Protein AF-A0A535G7D7-F1 (afdb_monomer_lite)

Radius of gyration: 15.46 Å; chains: 1; bounding box: 30×28×46 Å

Foldseek 3Di:
DDPLVVVVVVCVVVDVDDDKDKAAQDDPPVCRVVDDDDPQKGFGTKIAQDDPVDPVRIDTDIDHPDDPVVVVVVVCVVCVVVVDDPPDPPPPDD

Secondary structure (DSSP, 8-state):
--HHHHHHHHHHHH---TTPEEEET---GGGGGGS---TT-EEEEEEE-S-TT-GGGEEEEEE--S-HHHHHHHHHHHHHHTT-----------

pLDDT: mean 75.21, std 11.35, range [37.06, 87.12]

Structure (mmCIF, N/CA/C/O backbone):
data_AF-A0A535G7D7-F1
#
_entry.id   AF-A0A535G7D7-F1
#
loop_
_atom_site.group_PDB
_atom_site.id
_atom_site.type_symbol
_atom_site.label_atom_id
_atom_site.label_alt_id
_atom_site.label_comp_id
_atom_site.label_asym_id
_atom_site.label_entity_id
_atom_site.label_seq_id
_atom_site.pdbx_PDB_ins_code
_atom_site.Cartn_x
_atom_site.Cartn_y
_atom_site.Cartn_z
_atom_site.occupancy
_atom_site.B_iso_or_equiv
_atom_site.auth_seq_id
_atom_site.auth_comp_id
_atom_site.auth_asym_id
_atom_site.auth_atom_id
_atom_site.pdbx_PDB_model_num
ATOM 1 N N . MET A 1 1 ? 17.178 11.468 8.400 1.00 54.69 1 MET A N 1
ATOM 2 C CA . MET A 1 1 ? 15.715 11.594 8.573 1.00 54.69 1 MET A CA 1
ATOM 3 C C . MET A 1 1 ? 15.110 10.264 8.178 1.00 54.69 1 MET A C 1
ATOM 5 O O . MET A 1 1 ? 15.608 9.686 7.222 1.00 54.69 1 MET A O 1
ATOM 9 N N . SER A 1 2 ? 14.173 9.734 8.965 1.00 74.44 2 SER A N 1
ATOM 10 C CA . SER A 1 2 ? 13.569 8.423 8.700 1.00 74.44 2 SER A CA 1
ATOM 11 C C . SER A 1 2 ? 12.494 8.556 7.620 1.00 74.44 2 SER A C 1
ATOM 13 O O . SER A 1 2 ? 11.729 9.515 7.658 1.00 74.44 2 SER A O 1
ATOM 15 N N . GLU A 1 3 ? 12.383 7.593 6.703 1.00 70.44 3 GLU A N 1
ATOM 16 C CA . GLU A 1 3 ? 11.341 7.546 5.653 1.00 70.44 3 GLU A CA 1
ATOM 17 C C . GLU A 1 3 ? 9.916 7.656 6.234 1.00 70.44 3 GLU A C 1
ATOM 19 O O . GLU A 1 3 ? 8.993 8.171 5.605 1.00 70.44 3 GLU A O 1
ATOM 24 N N . ILE A 1 4 ? 9.745 7.228 7.487 1.00 69.44 4 ILE A N 1
ATOM 25 C CA . ILE A 1 4 ? 8.500 7.352 8.249 1.00 69.44 4 ILE A CA 1
ATOM 26 C C . ILE A 1 4 ? 8.184 8.803 8.632 1.00 69.44 4 ILE A C 1
ATOM 28 O O . ILE A 1 4 ? 7.015 9.190 8.638 1.00 69.44 4 ILE A O 1
ATOM 32 N N . ASP A 1 5 ? 9.189 9.620 8.949 1.00 73.56 5 ASP A N 1
ATOM 33 C CA . ASP A 1 5 ? 8.973 11.035 9.272 1.00 73.56 5 ASP A CA 1
ATOM 34 C C . ASP A 1 5 ? 8.531 11.813 8.030 1.00 73.56 5 ASP A C 1
ATOM 36 O O . ASP A 1 5 ? 7.661 12.683 8.118 1.00 73.56 5 ASP A O 1
ATOM 40 N N . ASP A 1 6 ? 9.077 11.459 6.865 1.00 75.06 6 ASP A N 1
ATOM 41 C CA . ASP A 1 6 ? 8.664 12.025 5.582 1.00 75.06 6 ASP A CA 1
ATOM 42 C C . ASP A 1 6 ? 7.238 11.596 5.215 1.00 75.06 6 ASP A C 1
ATOM 44 O O . ASP A 1 6 ? 6.439 12.439 4.804 1.00 75.06 6 ASP A O 1
ATOM 48 N N . LEU A 1 7 ? 6.861 10.337 5.473 1.00 72.38 7 LEU A N 1
ATOM 49 C CA . LEU A 1 7 ? 5.476 9.879 5.339 1.00 72.38 7 LEU A CA 1
ATOM 50 C C . LEU A 1 7 ? 4.530 10.657 6.266 1.00 72.38 7 LEU A C 1
ATOM 52 O O . LEU A 1 7 ? 3.493 11.148 5.824 1.00 72.38 7 LEU A O 1
ATOM 56 N N . ARG A 1 8 ? 4.888 10.821 7.546 1.00 72.12 8 ARG A N 1
ATOM 57 C CA . ARG A 1 8 ? 4.083 11.586 8.514 1.00 72.12 8 ARG A CA 1
ATOM 58 C C . ARG A 1 8 ? 3.898 13.037 8.068 1.00 72.12 8 ARG A C 1
ATOM 60 O O . ARG A 1 8 ? 2.784 13.552 8.142 1.00 72.12 8 ARG A O 1
ATOM 67 N N . ARG A 1 9 ? 4.953 13.683 7.560 1.00 75.06 9 ARG A N 1
ATOM 68 C CA . ARG A 1 9 ? 4.888 15.051 7.014 1.00 75.06 9 ARG A CA 1
ATOM 69 C C . ARG A 1 9 ? 4.041 15.139 5.751 1.00 75.06 9 ARG A C 1
ATOM 71 O O . ARG A 1 9 ? 3.255 16.074 5.623 1.00 75.06 9 ARG A O 1
ATOM 78 N N . LEU A 1 10 ? 4.184 14.184 4.832 1.00 70.94 10 LEU A N 1
ATOM 79 C CA . LEU A 1 10 ? 3.371 14.105 3.620 1.00 70.94 10 LEU A CA 1
ATOM 80 C C . LEU A 1 10 ? 1.888 14.018 3.987 1.00 70.94 10 LEU A C 1
ATOM 82 O O . LEU A 1 10 ? 1.085 14.806 3.506 1.00 70.94 10 LEU A O 1
ATOM 86 N N . VAL A 1 11 ? 1.544 13.124 4.910 1.00 67.81 11 VAL A N 1
ATOM 87 C CA . VAL A 1 11 ? 0.170 12.912 5.373 1.00 67.81 11 VAL A CA 1
ATOM 88 C C . VAL A 1 11 ? -0.398 14.167 6.032 1.00 67.81 11 VAL A C 1
ATOM 90 O O . VAL A 1 11 ? -1.492 14.586 5.666 1.00 67.81 11 VAL A O 1
ATOM 93 N N . GLN A 1 12 ? 0.357 14.805 6.934 1.00 68.25 12 GLN A N 1
ATOM 94 C CA . GLN A 1 12 ? -0.044 16.065 7.577 1.00 68.25 12 GLN A CA 1
ATOM 95 C C . GLN A 1 12 ? -0.253 17.207 6.575 1.00 68.25 12 GLN A C 1
ATOM 97 O O . GLN A 1 12 ? -1.092 18.073 6.801 1.00 68.25 12 GLN A O 1
ATOM 102 N N . ARG A 1 13 ? 0.511 17.227 5.477 1.00 69.69 13 ARG A N 1
ATOM 103 C CA . ARG A 1 13 ? 0.414 18.259 4.438 1.00 69.69 13 ARG A CA 1
ATOM 104 C C . ARG A 1 13 ? -0.725 18.000 3.453 1.00 69.69 13 ARG A C 1
ATOM 106 O O . ARG A 1 13 ? -1.314 18.951 2.954 1.00 69.69 13 ARG A O 1
ATOM 113 N N . THR A 1 14 ? -0.992 16.739 3.125 1.00 64.62 14 THR A N 1
ATOM 114 C CA . THR A 1 14 ? -2.013 16.351 2.141 1.00 64.62 14 THR A CA 1
ATOM 115 C C . THR A 1 14 ? -3.410 16.292 2.751 1.00 64.62 14 THR A C 1
ATOM 117 O O . THR A 1 14 ? -4.386 16.570 2.059 1.00 64.62 14 THR A O 1
ATOM 120 N N . PHE A 1 15 ? -3.523 15.949 4.033 1.00 61.12 15 PHE A N 1
ATOM 121 C CA . PHE A 1 15 ? -4.803 15.808 4.717 1.00 61.12 15 PHE A CA 1
ATOM 122 C C . PHE A 1 15 ? -4.833 16.754 5.912 1.00 61.12 15 PHE A C 1
ATOM 124 O O . PHE A 1 15 ? -4.337 16.428 6.985 1.00 61.12 15 PHE A O 1
ATOM 131 N N . GLU A 1 16 ? -5.449 17.923 5.739 1.00 55.72 16 GLU A N 1
ATOM 132 C CA . GLU A 1 16 ? -5.659 18.941 6.784 1.00 55.72 16 GLU A CA 1
ATOM 133 C C . GLU A 1 16 ? -6.605 18.479 7.930 1.00 55.72 16 GLU A C 1
ATOM 135 O O . GLU A 1 16 ? -7.219 19.304 8.602 1.00 55.72 16 GLU A O 1
ATOM 140 N N . PHE A 1 17 ? -6.768 17.171 8.178 1.00 53.47 17 PHE A N 1
ATOM 141 C CA . PHE A 1 17 ? -7.817 16.625 9.049 1.00 53.47 17 PHE A CA 1
ATOM 142 C C . PHE A 1 17 ? -7.318 15.915 10.319 1.00 53.47 17 PHE A C 1
ATOM 144 O O . PHE A 1 17 ? -6.376 15.129 10.334 1.00 53.47 17 PHE A O 1
ATOM 151 N N . GLN A 1 18 ? -8.051 16.178 11.405 1.00 53.31 18 GLN A N 1
ATOM 152 C CA . GLN A 1 18 ? -7.707 15.987 12.819 1.00 53.31 18 GLN A CA 1
ATOM 153 C C . GLN A 1 18 ? -7.662 14.539 13.365 1.00 53.31 18 GLN A C 1
ATOM 155 O O . GLN A 1 18 ? -7.498 14.379 14.573 1.00 53.31 18 GLN A O 1
ATOM 160 N N . ARG A 1 19 ? -7.795 13.473 12.559 1.00 60.00 19 ARG A N 1
ATOM 161 C CA . ARG A 1 19 ? -7.788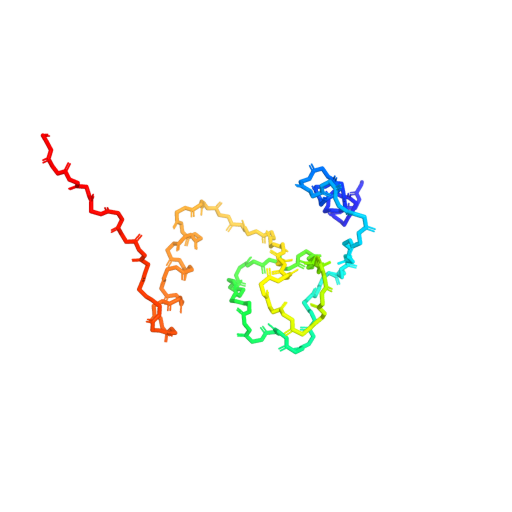 12.072 13.063 1.00 60.00 19 ARG A CA 1
ATOM 162 C C . ARG A 1 19 ? -7.232 11.039 12.075 1.00 60.00 19 ARG A C 1
ATOM 164 O O . ARG A 1 19 ? -7.792 9.962 11.915 1.00 60.00 19 ARG A O 1
ATOM 171 N N . SER A 1 20 ? -6.130 11.344 11.402 1.00 71.44 20 SER A N 1
ATOM 172 C CA . SER A 1 20 ? -5.419 10.336 10.609 1.00 71.44 20 SER A CA 1
ATOM 173 C C . SER A 1 20 ? -4.492 9.494 11.492 1.00 71.44 20 SER A C 1
ATOM 175 O O . SER A 1 20 ? -3.592 10.040 12.135 1.00 71.44 20 SER A O 1
ATOM 177 N N . THR A 1 21 ? -4.666 8.172 11.501 1.00 80.50 21 THR A N 1
ATOM 178 C CA . THR A 1 21 ? -3.730 7.241 12.149 1.00 80.50 21 THR A CA 1
ATOM 179 C C . THR A 1 21 ? -2.750 6.707 11.116 1.00 80.50 21 THR A C 1
ATOM 181 O O . THR A 1 21 ? -3.159 6.119 10.116 1.00 80.50 21 THR A O 1
ATOM 184 N N . VAL A 1 22 ? -1.453 6.899 11.366 1.00 79.94 22 VAL A N 1
ATOM 185 C CA . VAL A 1 22 ? -0.380 6.310 10.557 1.00 79.94 22 VAL A CA 1
ATOM 186 C C . VAL A 1 22 ? -0.017 4.952 11.140 1.00 79.94 22 VAL A C 1
ATOM 188 O O . VAL A 1 22 ? 0.282 4.840 12.328 1.00 79.94 22 VAL A O 1
ATOM 191 N N . ILE A 1 23 ? -0.023 3.929 10.296 1.00 82.50 23 ILE A N 1
ATOM 192 C CA . ILE A 1 23 ? 0.399 2.577 10.634 1.00 82.50 23 ILE A CA 1
ATOM 193 C C . ILE A 1 23 ? 1.661 2.285 9.828 1.00 82.50 23 ILE A C 1
ATOM 195 O O . ILE A 1 23 ? 1.646 2.212 8.600 1.00 82.50 23 ILE A O 1
ATOM 199 N N . GLU A 1 24 ? 2.780 2.159 10.527 1.00 82.06 24 GLU A N 1
ATOM 200 C CA . GLU A 1 24 ? 4.096 2.057 9.900 1.00 82.06 24 GLU A CA 1
ATOM 201 C C . GLU A 1 24 ? 4.317 0.676 9.281 1.00 82.06 24 GLU A C 1
ATOM 203 O O . GLU A 1 24 ? 4.048 -0.344 9.917 1.00 82.06 24 GLU A O 1
ATOM 208 N N . ARG A 1 25 ? 4.829 0.653 8.042 1.00 81.56 25 ARG A N 1
ATOM 209 C CA . ARG A 1 25 ? 5.255 -0.550 7.301 1.00 81.56 25 ARG A CA 1
ATOM 210 C C . ARG A 1 25 ? 4.200 -1.646 7.118 1.00 81.56 25 ARG A C 1
ATOM 212 O O . ARG A 1 25 ? 4.541 -2.776 6.778 1.00 81.56 25 ARG A O 1
ATOM 219 N N . ARG A 1 26 ? 2.921 -1.341 7.336 1.00 83.25 26 ARG A N 1
ATOM 220 C CA . ARG A 1 26 ? 1.814 -2.286 7.136 1.00 83.25 26 ARG A CA 1
ATOM 221 C C . ARG A 1 26 ? 0.501 -1.577 6.821 1.00 83.25 26 ARG A C 1
ATOM 223 O O . ARG A 1 26 ? 0.339 -0.387 7.094 1.00 83.25 26 ARG A O 1
ATOM 230 N N . VAL A 1 27 ? -0.439 -2.344 6.284 1.00 83.44 27 VAL A N 1
ATOM 231 C CA . VAL A 1 27 ? -1.872 -2.021 6.231 1.00 83.44 27 VAL A CA 1
ATOM 232 C C . VAL A 1 27 ? -2.590 -2.727 7.391 1.00 83.44 27 VAL A C 1
ATOM 234 O O . VAL A 1 27 ? -2.035 -3.686 7.937 1.00 83.44 27 VAL A O 1
ATOM 237 N N . PRO A 1 28 ? -3.783 -2.279 7.828 1.00 81.44 28 PRO A N 1
ATOM 238 C CA . PRO A 1 28 ? -4.574 -3.050 8.784 1.00 81.44 28 PRO A CA 1
ATOM 239 C C . PRO A 1 28 ? -4.874 -4.446 8.231 1.00 81.44 28 PRO A C 1
ATOM 241 O O . PRO A 1 28 ? -5.239 -4.573 7.063 1.00 81.44 28 PRO A O 1
ATOM 244 N N . GLU A 1 29 ? -4.762 -5.480 9.071 1.00 82.06 29 GLU A N 1
ATOM 245 C CA . GLU A 1 29 ? -4.821 -6.890 8.643 1.00 82.06 29 GLU A CA 1
ATOM 246 C C . GLU A 1 29 ? -6.059 -7.205 7.796 1.00 82.06 29 GLU A C 1
ATOM 248 O O . GLU A 1 29 ? -5.939 -7.823 6.740 1.00 82.06 29 GLU A O 1
ATOM 253 N N . LYS A 1 30 ? -7.219 -6.672 8.194 1.00 79.94 30 LYS A N 1
ATOM 254 C CA . LYS A 1 30 ? -8.509 -6.822 7.502 1.00 79.94 30 LYS A CA 1
ATOM 255 C C . LYS A 1 30 ? -8.545 -6.312 6.054 1.00 79.94 30 LYS A C 1
ATOM 257 O O . LYS A 1 30 ? -9.473 -6.646 5.329 1.00 79.94 30 LYS A O 1
ATOM 262 N N . PHE A 1 31 ? -7.572 -5.503 5.640 1.00 80.25 31 PHE A N 1
ATOM 263 C CA . PHE A 1 31 ? -7.503 -4.935 4.293 1.00 80.25 31 PHE A CA 1
ATOM 264 C C . PHE A 1 31 ? -6.267 -5.376 3.513 1.00 80.25 31 PHE A C 1
ATOM 266 O O . PHE A 1 31 ? -6.064 -4.911 2.396 1.00 80.25 31 PHE A O 1
ATOM 273 N N . THR A 1 32 ? -5.450 -6.276 4.065 1.00 77.62 32 THR A N 1
ATOM 274 C CA . THR A 1 32 ? -4.216 -6.757 3.419 1.00 77.62 32 THR A CA 1
ATOM 275 C C . THR A 1 32 ? -4.463 -7.252 1.998 1.00 77.62 32 THR A C 1
ATOM 277 O O . THR A 1 32 ? -3.709 -6.915 1.090 1.00 77.62 32 THR A O 1
ATOM 280 N N . ASP A 1 33 ? -5.571 -7.960 1.786 1.00 78.38 33 ASP A N 1
ATOM 281 C CA . ASP A 1 33 ? -5.923 -8.533 0.485 1.00 78.38 33 ASP A CA 1
ATOM 282 C C . ASP A 1 33 ? -6.483 -7.506 -0.515 1.00 78.38 33 ASP A C 1
ATOM 284 O O . ASP A 1 33 ? -6.559 -7.786 -1.712 1.00 78.38 33 ASP A O 1
ATOM 288 N N . LEU A 1 34 ? -6.863 -6.311 -0.046 1.00 76.25 34 LEU A N 1
ATOM 289 C CA . LEU A 1 34 ? -7.443 -5.250 -0.875 1.00 76.25 34 LEU A CA 1
ATOM 290 C C . LEU A 1 34 ? -6.396 -4.315 -1.481 1.00 76.25 34 LEU A C 1
ATOM 292 O O . LEU A 1 34 ? -6.696 -3.625 -2.453 1.00 76.25 34 LEU A O 1
ATOM 296 N N . PHE A 1 35 ? -5.185 -4.273 -0.923 1.00 78.25 35 PHE A N 1
ATOM 297 C CA . PHE A 1 35 ? -4.115 -3.403 -1.404 1.00 78.25 35 PHE A CA 1
ATOM 298 C C . PHE A 1 35 ? -3.143 -4.202 -2.274 1.00 78.25 35 PHE A C 1
ATOM 300 O O . PHE A 1 35 ? -2.248 -4.863 -1.746 1.00 78.25 35 PHE A O 1
ATOM 307 N N . PRO A 1 36 ? -3.272 -4.163 -3.613 1.00 80.31 36 PRO A N 1
ATOM 308 C CA . PRO A 1 36 ? -2.292 -4.794 -4.478 1.00 80.31 36 PRO A CA 1
ATOM 309 C C . PRO A 1 36 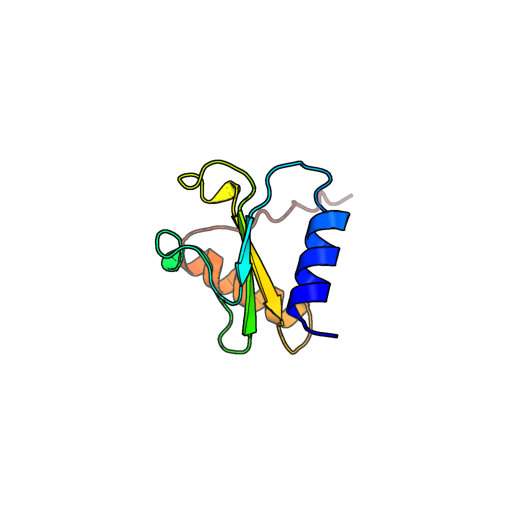? -0.943 -4.074 -4.342 1.00 80.31 36 PRO A C 1
ATOM 311 O O . PRO A 1 36 ? -0.813 -2.906 -4.699 1.00 80.31 36 PRO A O 1
ATOM 314 N N . ILE A 1 37 ? 0.068 -4.785 -3.839 1.00 83.12 37 ILE A N 1
ATOM 315 C CA . ILE A 1 37 ? 1.444 -4.286 -3.720 1.00 83.12 37 ILE A CA 1
ATOM 316 C C . ILE A 1 37 ? 2.282 -4.886 -4.859 1.00 83.12 37 ILE A C 1
ATOM 318 O O . ILE A 1 37 ? 2.355 -6.115 -4.965 1.00 83.12 37 ILE A O 1
ATOM 322 N N . PRO A 1 38 ? 2.909 -4.063 -5.723 1.00 84.56 38 PRO A N 1
ATOM 323 C CA . PRO A 1 38 ? 3.843 -4.556 -6.726 1.00 84.56 38 PRO A CA 1
ATOM 324 C C . PRO A 1 38 ? 4.974 -5.365 -6.072 1.00 84.56 38 PRO A C 1
ATOM 326 O O . PRO A 1 38 ? 5.492 -4.929 -5.048 1.00 84.56 38 PRO A O 1
ATOM 329 N N . PRO A 1 39 ? 5.434 -6.488 -6.654 1.00 82.44 39 PRO A N 1
ATOM 330 C CA . PRO A 1 39 ? 6.512 -7.293 -6.065 1.00 82.44 39 PRO A CA 1
ATOM 331 C C . PRO A 1 39 ? 7.826 -6.531 -5.837 1.00 82.44 39 PRO A C 1
ATOM 333 O O . PRO A 1 39 ? 8.623 -6.916 -4.989 1.00 82.44 39 PRO A O 1
ATOM 336 N N . SER A 1 40 ? 8.064 -5.470 -6.612 1.00 82.69 40 SER A N 1
ATOM 337 C CA . SER A 1 40 ? 9.232 -4.595 -6.485 1.00 82.69 40 SER A CA 1
ATOM 338 C C . SER A 1 40 ? 9.030 -3.435 -5.508 1.00 82.69 40 SER A C 1
ATOM 340 O O . SER A 1 40 ? 9.989 -2.723 -5.229 1.00 82.69 40 SER A O 1
ATOM 342 N N . ALA A 1 41 ? 7.807 -3.207 -5.028 1.00 86.12 41 ALA A N 1
ATOM 343 C CA . ALA A 1 41 ? 7.481 -2.091 -4.156 1.00 86.12 41 ALA A CA 1
ATOM 344 C C . ALA A 1 41 ? 7.736 -2.422 -2.684 1.00 86.12 41 ALA A C 1
ATOM 346 O O . ALA A 1 41 ? 7.467 -3.530 -2.218 1.00 86.12 41 ALA A O 1
ATOM 347 N N . THR A 1 42 ? 8.163 -1.413 -1.932 1.00 87.12 42 THR A N 1
ATOM 348 C CA . THR A 1 42 ? 8.266 -1.463 -0.475 1.00 87.12 42 THR A CA 1
ATOM 349 C C . THR A 1 42 ? 7.091 -0.720 0.143 1.00 87.12 42 THR A C 1
ATOM 351 O O . THR A 1 42 ? 6.844 0.444 -0.164 1.00 87.12 42 THR A O 1
ATOM 354 N N . LEU A 1 43 ? 6.362 -1.367 1.052 1.00 85.94 43 LEU A N 1
ATOM 355 C CA . LEU A 1 43 ? 5.315 -0.703 1.824 1.00 85.94 43 LEU A CA 1
ATOM 356 C C . LEU A 1 43 ? 5.935 0.174 2.914 1.00 85.94 43 LEU A C 1
ATOM 358 O O . LEU A 1 43 ? 6.473 -0.329 3.899 1.00 85.94 43 LEU A O 1
ATOM 362 N N . LEU A 1 44 ? 5.815 1.492 2.757 1.00 85.06 44 LEU A N 1
ATOM 363 C CA . LEU A 1 44 ? 6.279 2.460 3.752 1.00 85.06 44 LEU A CA 1
ATOM 364 C C . LEU A 1 44 ? 5.321 2.521 4.945 1.00 85.06 44 LEU A C 1
ATOM 366 O O . LEU A 1 44 ? 5.738 2.618 6.100 1.00 85.06 44 LEU A O 1
ATOM 370 N N . GLY A 1 45 ? 4.022 2.412 4.674 1.00 85.81 45 GLY A N 1
ATOM 371 C CA . GLY A 1 45 ? 2.979 2.384 5.688 1.00 85.81 45 GLY A CA 1
ATOM 372 C C . GLY A 1 45 ? 1.605 2.662 5.103 1.00 85.81 45 GLY A C 1
ATOM 373 O O . GLY A 1 45 ? 1.441 2.805 3.893 1.00 85.81 45 GLY A O 1
ATOM 374 N N . SER A 1 46 ? 0.611 2.749 5.973 1.00 86.12 46 SER A N 1
ATOM 375 C CA . SER A 1 46 ? -0.744 3.134 5.603 1.00 86.12 46 SER A CA 1
ATOM 376 C C . SER A 1 46 ? -1.276 4.229 6.506 1.00 86.12 46 SER A C 1
ATOM 378 O O . 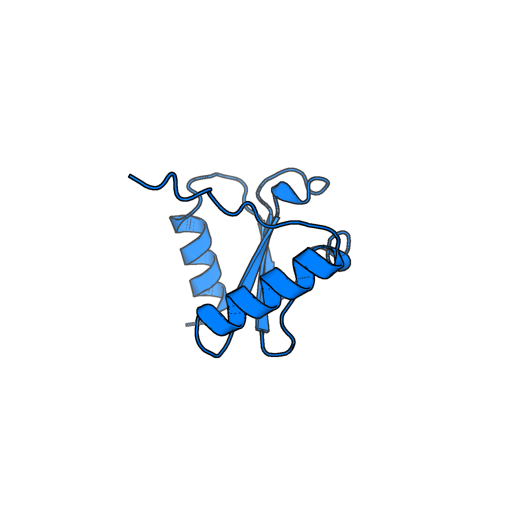SER A 1 46 ? -0.825 4.415 7.637 1.00 86.12 46 SER A O 1
ATOM 380 N N . VAL A 1 47 ? -2.237 4.975 5.982 1.00 85.06 47 VAL A N 1
ATOM 381 C CA . VAL A 1 47 ? -2.947 6.018 6.703 1.00 85.06 47 VAL A CA 1
ATOM 382 C C . VAL A 1 47 ? -4.424 5.719 6.662 1.00 85.06 47 VAL A C 1
ATOM 384 O O . VAL A 1 47 ? -4.999 5.594 5.585 1.00 85.06 47 VAL A O 1
ATOM 387 N N . MET A 1 48 ? -5.021 5.654 7.844 1.00 83.44 48 MET A N 1
ATOM 388 C CA . MET A 1 48 ? -6.451 5.485 8.046 1.00 83.44 48 MET A CA 1
ATOM 389 C C . MET A 1 48 ? -7.062 6.831 8.433 1.00 83.44 48 MET A C 1
ATOM 391 O O . MET A 1 48 ? -6.570 7.488 9.352 1.00 83.44 48 MET A O 1
ATOM 395 N N . ARG A 1 49 ? -8.101 7.258 7.714 1.00 78.38 49 ARG A N 1
ATOM 396 C CA . ARG A 1 49 ? -8.701 8.600 7.803 1.00 78.38 49 ARG A CA 1
ATOM 397 C C . ARG A 1 49 ? -10.106 8.611 8.412 1.00 78.38 49 ARG A C 1
ATOM 399 O O . ARG A 1 49 ? -10.845 9.569 8.212 1.00 78.38 49 ARG A O 1
ATOM 406 N N . GLY A 1 50 ? -10.480 7.582 9.165 1.00 72.88 50 GLY A N 1
ATOM 407 C C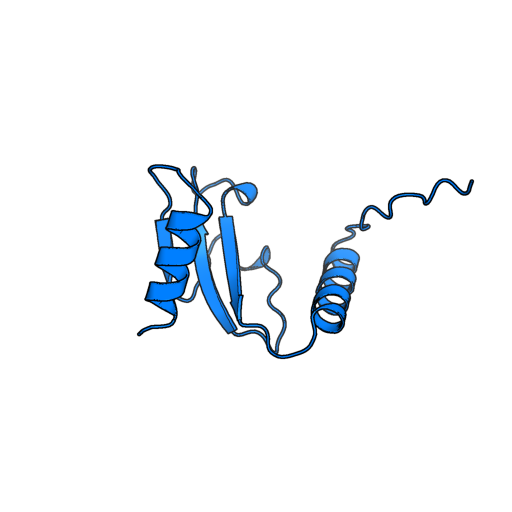A . GLY A 1 50 ? -11.829 7.486 9.710 1.00 72.88 50 GLY A CA 1
ATOM 408 C C . GLY A 1 50 ? -12.124 6.129 10.325 1.00 72.88 50 GLY A C 1
ATOM 409 O O . GLY A 1 50 ? -11.287 5.578 11.040 1.00 72.88 50 GLY A O 1
ATOM 410 N N . ASP A 1 51 ? -13.332 5.633 10.057 1.00 72.62 51 ASP A N 1
ATOM 411 C CA . ASP A 1 51 ? -13.791 4.334 10.534 1.00 72.62 51 ASP A CA 1
ATOM 412 C C . ASP A 1 51 ? -12.875 3.225 10.016 1.00 72.62 51 ASP A C 1
ATOM 414 O O . ASP A 1 51 ? -12.538 3.150 8.835 1.00 72.62 51 ASP A O 1
ATOM 418 N N . GLU A 1 52 ? -12.470 2.353 10.926 1.00 69.38 52 GLU A N 1
ATOM 419 C CA . GLU A 1 52 ? -11.600 1.244 10.608 1.00 69.38 52 GLU A CA 1
ATOM 420 C C . GLU A 1 52 ? -12.288 0.189 9.732 1.00 69.38 52 GLU A C 1
ATOM 422 O O . GLU A 1 52 ? -11.619 -0.700 9.230 1.00 69.38 52 GLU A O 1
ATOM 427 N N . THR A 1 53 ? -13.605 0.218 9.563 1.00 76.81 53 THR A N 1
ATOM 428 C CA . THR A 1 53 ? -14.363 -0.752 8.761 1.00 76.81 53 THR A CA 1
ATOM 429 C C . THR A 1 53 ? -14.482 -0.372 7.285 1.00 76.81 53 THR A C 1
ATOM 431 O O . THR A 1 53 ? -14.813 -1.237 6.475 1.00 76.81 53 THR A O 1
ATOM 434 N N . ASP A 1 54 ? -14.154 0.871 6.920 1.00 79.06 54 ASP A N 1
ATOM 435 C CA . ASP A 1 54 ? -14.272 1.380 5.554 1.00 79.06 54 ASP A CA 1
ATOM 436 C C . ASP A 1 54 ? -12.907 1.370 4.827 1.00 79.06 54 ASP A C 1
ATOM 438 O O . ASP A 1 54 ? -12.008 2.143 5.185 1.00 79.06 54 ASP A O 1
ATOM 442 N N . PRO A 1 55 ? -12.716 0.519 3.797 1.00 74.25 55 PRO A N 1
ATOM 443 C CA . PRO A 1 55 ? -11.468 0.472 3.040 1.00 74.25 55 PRO A CA 1
ATOM 444 C C . PRO A 1 55 ? -11.189 1.762 2.255 1.00 74.25 55 PRO A C 1
ATOM 446 O O . PRO A 1 55 ? -10.022 2.055 1.993 1.00 74.25 55 PRO A O 1
ATOM 449 N N . GLU A 1 56 ? -12.207 2.563 1.915 1.00 79.62 56 GLU A N 1
ATOM 450 C CA . GLU A 1 56 ? -12.020 3.838 1.204 1.00 79.62 56 GLU A CA 1
ATOM 451 C C . GLU A 1 56 ? -11.340 4.899 2.083 1.00 79.62 56 GLU A C 1
ATOM 453 O O . GLU A 1 56 ? -10.728 5.844 1.577 1.00 79.62 56 GLU A O 1
ATOM 458 N N . GLN A 1 57 ? -11.367 4.717 3.408 1.00 81.94 57 GLN A N 1
ATOM 459 C CA . GLN A 1 57 ? -10.672 5.587 4.357 1.00 81.94 57 GLN A CA 1
ATOM 460 C C . GLN A 1 57 ? -9.193 5.235 4.523 1.00 81.94 57 GLN A C 1
ATOM 462 O O . GLN A 1 57 ? -8.503 5.887 5.312 1.00 81.94 57 GLN A O 1
ATOM 467 N N . ILE A 1 58 ? -8.681 4.222 3.817 1.00 82.94 58 ILE A N 1
ATOM 468 C CA . ILE A 1 58 ? -7.300 3.766 3.964 1.00 82.94 58 ILE A CA 1
ATOM 469 C C . ILE A 1 58 ? -6.513 4.020 2.692 1.00 82.94 58 ILE A C 1
ATOM 471 O O . ILE A 1 58 ? -6.877 3.609 1.597 1.00 82.94 58 ILE A O 1
ATOM 475 N N . ALA A 1 59 ? -5.365 4.667 2.861 1.00 83.44 59 ALA A N 1
ATOM 476 C CA . ALA A 1 59 ? -4.373 4.820 1.814 1.00 83.44 59 ALA A CA 1
ATOM 477 C C . ALA A 1 59 ? -3.083 4.109 2.210 1.00 83.44 59 ALA A C 1
ATOM 479 O O . ALA A 1 59 ? -2.520 4.390 3.267 1.00 83.44 59 ALA A O 1
ATOM 480 N N . ALA A 1 60 ? -2.602 3.214 1.351 1.00 84.81 60 ALA A N 1
ATOM 481 C CA . ALA A 1 60 ? -1.271 2.635 1.459 1.00 84.81 60 ALA A CA 1
ATOM 482 C C . ALA A 1 60 ? -0.259 3.497 0.693 1.00 84.81 60 ALA A C 1
ATOM 484 O O . ALA A 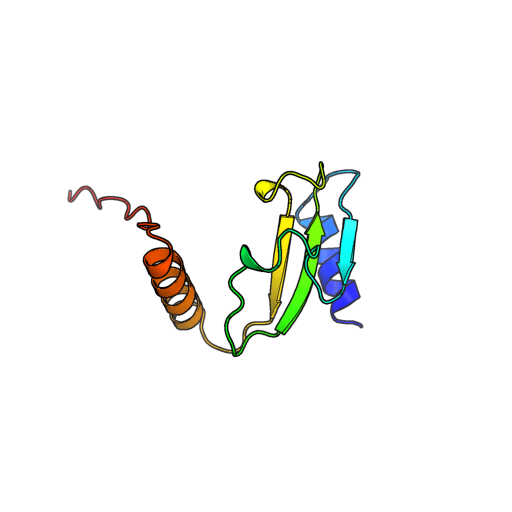1 60 ? -0.533 3.964 -0.412 1.00 84.81 60 ALA A O 1
ATOM 485 N N . TYR A 1 61 ? 0.916 3.686 1.282 1.00 84.31 61 TYR A N 1
ATOM 486 C CA . TYR A 1 61 ? 2.028 4.419 0.697 1.00 84.31 61 TYR A CA 1
ATOM 487 C C . TYR A 1 61 ? 3.145 3.444 0.386 1.00 84.31 61 TYR A C 1
ATOM 489 O O . TYR A 1 61 ? 3.672 2.766 1.272 1.00 84.31 61 TYR A O 1
ATOM 497 N N . LEU A 1 62 ? 3.482 3.378 -0.892 1.00 85.69 62 LEU A N 1
ATOM 498 C CA . LEU A 1 62 ? 4.462 2.459 -1.431 1.00 85.69 62 LEU A CA 1
ATOM 499 C C . LEU A 1 62 ? 5.634 3.270 -1.971 1.00 85.69 62 LEU A C 1
ATOM 501 O O . LEU A 1 62 ? 5.424 4.235 -2.706 1.00 85.69 62 LEU A O 1
ATOM 505 N N . ASP A 1 63 ? 6.846 2.856 -1.631 1.00 85.75 63 ASP A N 1
ATOM 506 C CA . ASP A 1 63 ? 8.029 3.228 -2.390 1.00 85.75 63 ASP A CA 1
ATOM 507 C C . ASP A 1 63 ? 8.181 2.228 -3.530 1.00 85.75 63 ASP A C 1
ATOM 509 O O . ASP A 1 63 ? 8.362 1.028 -3.302 1.00 85.75 63 ASP A O 1
ATOM 513 N N . VAL A 1 64 ? 8.019 2.702 -4.760 1.00 84.12 64 VAL A N 1
ATOM 514 C CA . VAL A 1 64 ? 8.022 1.842 -5.939 1.00 84.12 64 VAL A CA 1
ATOM 515 C C . VAL A 1 64 ? 9.192 2.235 -6.834 1.00 84.12 64 VAL A C 1
ATOM 517 O O . VAL A 1 64 ? 9.163 3.312 -7.434 1.00 84.12 64 VAL A O 1
ATOM 520 N N . PRO A 1 65 ? 10.215 1.376 -6.975 1.00 79.69 65 PRO A N 1
ATOM 521 C CA . PRO A 1 65 ? 11.324 1.646 -7.870 1.00 79.69 65 PRO A CA 1
ATOM 522 C C . PRO A 1 65 ? 10.872 1.498 -9.328 1.00 79.69 65 PRO A C 1
ATOM 524 O O . PRO A 1 65 ? 10.187 0.537 -9.686 1.00 79.69 65 PRO A O 1
ATOM 527 N N . GLY A 1 66 ? 11.295 2.425 -10.188 1.00 77.88 66 GLY A N 1
ATOM 528 C CA . GLY A 1 66 ? 11.049 2.369 -11.631 1.00 77.88 66 GLY A CA 1
ATOM 529 C C . GLY A 1 66 ? 10.390 3.626 -12.193 1.00 77.88 66 GLY A C 1
ATOM 530 O O . GLY A 1 66 ? 10.472 4.704 -11.609 1.00 77.88 66 GLY A O 1
ATOM 531 N N . ASN A 1 67 ? 9.773 3.488 -13.369 1.00 80.75 67 ASN A N 1
ATOM 532 C CA . ASN A 1 67 ? 9.040 4.568 -14.029 1.00 80.75 67 ASN A CA 1
ATOM 533 C C . ASN A 1 67 ? 7.529 4.465 -13.749 1.00 80.75 67 ASN A C 1
ATOM 535 O O . ASN A 1 67 ? 6.996 3.380 -13.511 1.00 80.75 67 ASN A O 1
ATOM 539 N N . ALA A 1 68 ? 6.836 5.606 -13.781 1.00 81.50 68 ALA A N 1
ATOM 540 C CA . ALA A 1 68 ? 5.407 5.682 -13.475 1.00 81.50 68 ALA A CA 1
ATOM 541 C C . ALA A 1 68 ? 4.544 4.819 -14.416 1.00 81.50 68 ALA A C 1
ATOM 543 O O . ALA A 1 68 ? 3.554 4.237 -13.974 1.00 81.50 68 ALA A O 1
ATOM 544 N N . ASP A 1 69 ? 4.936 4.683 -15.686 1.00 82.12 69 ASP A N 1
ATOM 545 C CA . ASP A 1 69 ? 4.191 3.913 -16.689 1.00 82.12 69 ASP A CA 1
ATOM 546 C C . ASP A 1 69 ? 4.177 2.408 -16.393 1.00 82.12 69 ASP A C 1
ATOM 548 O O . ASP A 1 69 ? 3.133 1.762 -16.486 1.00 82.12 69 ASP A O 1
ATOM 552 N N . ALA A 1 70 ? 5.314 1.838 -15.987 1.00 80.88 70 ALA A N 1
ATOM 553 C CA . ALA A 1 70 ? 5.419 0.431 -15.611 1.00 80.88 70 ALA A CA 1
ATOM 554 C C . ALA A 1 70 ? 4.586 0.131 -14.360 1.00 80.88 70 ALA A C 1
ATOM 556 O O . ALA A 1 70 ? 3.907 -0.894 -14.294 1.00 80.88 70 ALA A O 1
ATOM 557 N N . ILE A 1 71 ? 4.593 1.056 -13.397 1.00 82.56 71 ILE A N 1
ATOM 558 C CA . ILE A 1 71 ? 3.790 0.960 -12.176 1.00 82.56 71 ILE A CA 1
ATOM 559 C C . ILE A 1 71 ? 2.305 0.988 -12.535 1.00 82.56 71 ILE A C 1
ATOM 561 O O . ILE A 1 71 ? 1.551 0.109 -12.118 1.00 82.56 71 ILE A O 1
ATOM 565 N N . LYS A 1 72 ? 1.891 1.952 -13.364 1.00 83.69 72 LYS A N 1
ATOM 566 C CA . LYS A 1 72 ? 0.507 2.064 -13.823 1.00 83.69 72 LYS A CA 1
ATOM 567 C C . LYS A 1 72 ? 0.057 0.798 -14.551 1.00 83.69 72 LYS A C 1
ATOM 569 O O . LYS A 1 72 ? -1.001 0.269 -14.235 1.00 83.69 72 LYS A O 1
ATOM 574 N N . SER A 1 73 ? 0.873 0.290 -15.471 1.00 84.88 73 SER A N 1
ATOM 575 C CA . SER A 1 73 ? 0.577 -0.929 -16.230 1.00 84.88 73 SER A CA 1
ATOM 576 C C . SER A 1 73 ? 0.387 -2.146 -15.317 1.00 84.88 73 SER A C 1
ATOM 578 O O . SER A 1 73 ? -0.552 -2.923 -15.500 1.00 84.88 73 SER A O 1
ATOM 580 N N . TRP A 1 74 ? 1.216 -2.282 -14.274 1.00 87.12 74 TRP A N 1
ATOM 581 C CA . TRP A 1 74 ? 1.056 -3.342 -13.277 1.00 87.12 74 TRP A CA 1
ATOM 582 C C . TRP A 1 74 ? -0.274 -3.228 -12.520 1.00 87.12 74 TRP A C 1
ATOM 584 O O . TRP A 1 74 ? -1.001 -4.219 -12.408 1.00 87.12 74 TRP A O 1
ATOM 594 N N . PHE A 1 75 ? -0.621 -2.027 -12.041 1.00 85.12 75 PHE A N 1
ATOM 595 C CA . PHE A 1 75 ? -1.896 -1.798 -11.356 1.00 85.12 75 PHE A CA 1
ATOM 596 C C . PHE A 1 75 ? -3.087 -2.040 -12.286 1.00 85.12 75 PHE A C 1
ATOM 598 O O . PHE A 1 75 ? -4.018 -2.734 -11.888 1.00 85.12 75 PHE A O 1
ATOM 605 N N . ASP A 1 76 ? -3.048 -1.547 -13.525 1.00 84.75 76 ASP A N 1
ATOM 606 C CA . ASP A 1 76 ? -4.109 -1.756 -14.515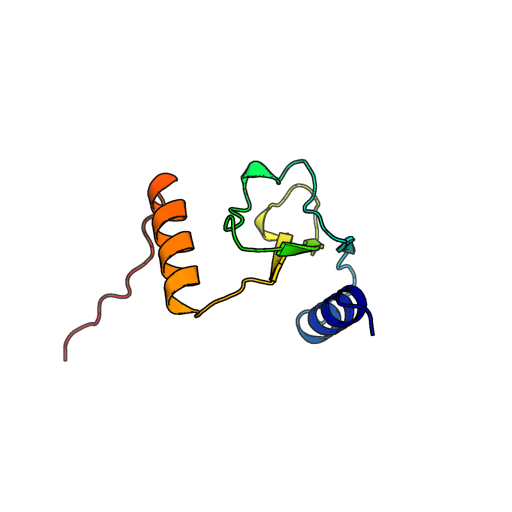 1.00 84.75 76 ASP A CA 1
ATOM 607 C C . ASP A 1 76 ? -4.335 -3.257 -14.771 1.00 84.75 76 ASP A C 1
ATOM 609 O O . ASP A 1 76 ? -5.472 -3.729 -14.726 1.00 84.75 76 ASP A O 1
ATOM 613 N N . ALA A 1 77 ? -3.261 -4.033 -14.966 1.00 84.75 77 ALA A N 1
ATOM 614 C CA . ALA A 1 77 ? -3.342 -5.481 -15.162 1.00 84.75 77 ALA A CA 1
ATOM 615 C C . ALA A 1 77 ? -3.893 -6.206 -13.923 1.00 84.75 77 ALA A C 1
ATOM 617 O O . ALA A 1 77 ? -4.722 -7.115 -14.036 1.00 84.75 77 ALA A O 1
ATOM 618 N N . ARG A 1 78 ? -3.467 -5.793 -12.723 1.00 84.00 78 ARG A N 1
ATOM 619 C CA . ARG A 1 78 ? -3.934 -6.386 -11.468 1.00 84.00 78 ARG A CA 1
ATOM 620 C C . ARG A 1 78 ? -5.406 -6.072 -11.210 1.00 84.00 78 ARG A C 1
ATOM 622 O O . ARG A 1 78 ? -6.165 -6.982 -10.888 1.00 84.00 78 ARG A O 1
ATOM 629 N N . MET A 1 79 ? -5.832 -4.833 -11.418 1.00 82.44 79 MET A N 1
ATOM 630 C CA . MET A 1 79 ? -7.228 -4.418 -11.274 1.00 82.44 79 MET A CA 1
ATOM 631 C C . MET A 1 79 ? -8.123 -5.105 -12.311 1.00 82.44 79 MET A C 1
ATOM 633 O O . MET A 1 79 ? -9.192 -5.604 -11.958 1.00 82.44 79 MET A O 1
ATOM 637 N N . ALA A 1 80 ? -7.654 -5.257 -13.553 1.00 82.44 80 ALA A N 1
ATOM 638 C CA . ALA A 1 80 ? -8.349 -6.050 -14.565 1.00 82.44 80 ALA A CA 1
ATOM 639 C C . ALA A 1 80 ? -8.554 -7.512 -14.130 1.00 82.44 80 ALA A C 1
ATOM 641 O O . ALA A 1 80 ? -9.623 -8.072 -14.373 1.00 82.44 80 ALA A O 1
ATOM 642 N N . SER A 1 81 ? -7.584 -8.119 -13.429 1.00 80.25 81 SER A N 1
ATOM 643 C CA . SER A 1 81 ? -7.740 -9.477 -12.877 1.00 80.25 81 SER A CA 1
ATOM 644 C C . SER A 1 81 ? -8.808 -9.580 -11.780 1.00 80.25 81 SER A C 1
ATOM 646 O O . SER A 1 81 ? -9.386 -10.647 -11.591 1.00 80.25 81 SER A O 1
ATOM 648 N N . PHE A 1 82 ? -9.132 -8.464 -11.119 1.00 77.69 82 PHE A N 1
ATOM 649 C CA . PHE A 1 82 ? -10.258 -8.349 -10.187 1.00 77.69 82 PHE A CA 1
ATOM 650 C C . PHE A 1 82 ? -11.583 -7.986 -10.880 1.00 77.69 82 PHE A C 1
ATOM 652 O O . PHE A 1 82 ? -12.582 -7.728 -10.214 1.00 77.69 82 PHE A O 1
ATOM 659 N N . GLY A 1 83 ? -11.616 -7.950 -12.216 1.00 77.12 83 GLY A N 1
ATOM 660 C CA . GLY A 1 83 ? -12.798 -7.571 -12.991 1.00 77.12 83 GLY A CA 1
ATOM 661 C C . GLY A 1 83 ? -13.042 -6.061 -13.069 1.00 77.12 83 GLY A C 1
ATOM 662 O O . GLY A 1 83 ? -14.037 -5.639 -13.660 1.00 77.12 83 GLY A O 1
ATOM 663 N N . TYR A 1 84 ? -12.140 -5.237 -12.527 1.00 73.75 84 TYR A N 1
ATOM 664 C CA . TYR A 1 84 ? -12.222 -3.788 -12.654 1.00 73.75 84 TYR A CA 1
ATOM 665 C C . TYR A 1 84 ? -11.831 -3.369 -14.071 1.00 73.75 84 TYR A C 1
ATOM 667 O O . TYR A 1 84 ? -10.743 -3.680 -14.556 1.00 73.75 84 TYR A O 1
ATOM 675 N N . ARG A 1 85 ? -12.717 -2.638 -14.747 1.00 67.38 85 ARG A N 1
ATOM 676 C CA . ARG A 1 85 ? -12.409 -2.017 -16.035 1.00 67.38 85 ARG A CA 1
ATOM 677 C C . ARG A 1 85 ? -12.055 -0.559 -15.771 1.00 67.38 85 ARG A C 1
ATOM 679 O O . ARG A 1 85 ? -12.944 0.175 -15.336 1.00 67.38 85 ARG A O 1
ATOM 686 N N . PRO A 1 86 ? -10.801 -0.132 -16.003 1.00 60.31 86 PRO A N 1
ATOM 687 C CA . PRO A 1 86 ? -10.451 1.268 -15.836 1.00 60.31 86 PRO A CA 1
ATOM 688 C C . PRO A 1 86 ? -11.359 2.118 -16.720 1.00 60.31 86 PRO A C 1
ATOM 690 O O . PRO A 1 86 ? -11.597 1.788 -17.885 1.00 60.31 86 PRO A O 1
ATOM 693 N N . TYR A 1 87 ? -11.890 3.201 -16.154 1.00 58.12 87 TYR A N 1
ATOM 694 C CA . TYR A 1 87 ? -12.613 4.194 -16.933 1.00 58.12 87 TYR A CA 1
ATOM 695 C C . TYR A 1 87 ? -11.632 4.806 -17.932 1.00 58.12 87 TYR A C 1
ATOM 697 O O . TYR A 1 87 ? -10.742 5.570 -17.559 1.00 58.12 87 TYR A O 1
ATOM 705 N N . VAL A 1 88 ? -11.763 4.430 -19.202 1.00 63.09 88 VAL A N 1
ATOM 706 C CA . VAL A 1 88 ? -11.075 5.106 -20.296 1.00 63.09 88 VAL A CA 1
ATOM 707 C C . VAL A 1 88 ? -11.969 6.287 -20.655 1.00 63.09 88 VAL A C 1
ATOM 709 O O . VAL A 1 88 ? -13.060 6.046 -21.181 1.00 63.09 88 VAL A O 1
ATOM 712 N N . PRO A 1 89 ? -11.589 7.544 -20.347 1.00 50.88 89 PRO A N 1
ATOM 713 C CA . PRO A 1 89 ? -12.342 8.678 -20.850 1.00 50.88 89 PRO A CA 1
ATOM 714 C C . PRO A 1 89 ? -12.370 8.537 -22.368 1.00 50.88 89 PRO A C 1
ATOM 716 O O . PRO A 1 89 ? -11.317 8.507 -23.007 1.00 50.88 89 PRO A O 1
ATOM 719 N N . GLN A 1 90 ? -13.565 8.374 -22.941 1.00 46.94 90 GLN A N 1
ATOM 720 C CA . GLN A 1 90 ? -13.723 8.470 -24.384 1.00 46.94 90 GLN A CA 1
ATOM 721 C C . GLN A 1 90 ? -13.150 9.830 -24.772 1.00 46.94 90 GLN A C 1
ATOM 723 O O . GLN A 1 90 ? -13.691 10.867 -24.390 1.00 46.94 90 GLN A O 1
ATOM 728 N N . GLN A 1 91 ? -12.021 9.826 -25.481 1.00 46.41 91 GLN A N 1
ATOM 729 C CA . GLN A 1 91 ? -11.624 10.983 -26.259 1.00 46.41 91 GLN A CA 1
ATOM 730 C C . GLN A 1 91 ? -12.758 11.196 -27.257 1.00 46.41 91 GLN A C 1
ATOM 732 O O . GLN A 1 91 ? -12.847 10.502 -28.269 1.00 46.41 91 GLN A O 1
ATOM 737 N N . SER A 1 92 ? -13.676 12.099 -26.919 1.00 45.94 92 SER A N 1
ATOM 738 C CA . SER A 1 92 ? -14.606 12.677 -27.873 1.00 45.94 92 SER A CA 1
ATOM 739 C C . SER A 1 92 ? -13.745 13.345 -28.936 1.00 45.94 92 SER A C 1
ATOM 741 O O . SER A 1 92 ? -13.199 14.421 -28.707 1.00 45.94 92 SER A O 1
ATOM 743 N N . GLY A 1 93 ? -13.536 12.638 -30.046 1.00 45.38 93 GLY A N 1
ATOM 744 C CA . GLY A 1 93 ? -12.856 13.170 -31.213 1.00 45.38 93 GLY A CA 1
ATOM 745 C C . GLY A 1 93 ? -13.589 14.417 -31.689 1.00 45.38 93 GLY A C 1
ATOM 746 O O . GLY A 1 93 ? -14.788 14.359 -31.971 1.00 45.38 93 GLY A O 1
ATOM 747 N N . GLY A 1 94 ? -12.856 15.525 -31.728 1.00 37.06 94 GLY A N 1
ATOM 748 C CA . GLY A 1 94 ? -13.192 16.748 -32.446 1.00 37.06 94 GLY A CA 1
ATOM 749 C C . GLY A 1 94 ? -12.103 17.020 -33.463 1.00 37.06 94 GLY A C 1
ATOM 750 O O . GLY A 1 94 ? -10.923 16.801 -33.103 1.00 37.06 94 GLY A O 1
#

Sequence (94 aa):
MSEIDDLRRLVQRTFEFQRSTVIERRVPEKFTDLFPIPPSATLLGSVMRGDETDPEQIAAYLDVPGNADAIKSWFDARMASFGYRPYVPQQSGG